Protein AF-A0A7S2EIT2-F1 (afdb_monomer)

Solvent-accessible surface area (backbone atoms only — not comparable to full-atom values): 7688 Å² total; per-residue (Å²): 123,64,87,53,58,64,58,62,50,56,55,52,55,69,74,56,55,94,89,67,88,69,92,77,83,88,85,81,85,67,54,60,23,37,50,48,40,51,42,51,52,49,34,53,51,51,58,66,41,60,79,75,52,91,74,73,74,75,82,72,70,75,51,77,68,53,56,54,56,44,77,46,76,42,89,92,50,79,39,56,65,55,63,73,67,62,60,86,89,59,77,89,70,84,73,53,58,69,67,53,48,61,73,74,45,58,72,78,59,58,56,55,59,67,64,76,80,113

Sequence (118 aa):
PDWNPAVDKQAAARCWRDGQKKRCFTYRFLATGTVEEKIFQRQLSKEGLQSVVDDKEQVNALSTKDLRNLFKLRAGTPSDTHDKLRCERCKTIADDAETEAIKVLPKKLSACGKLLER

Secondary structure (DSSP, 8-state):
--SSHHHHHHHHHHHS-TT--SPP-------TTSHHHHHHHHHHHHHHHHTT-S--SGGGPPPHHHHHHHT----S-S-HHHHHHT-SS-------HHHHHHHHS-HHHHHHHTTS--

Structure (mmCIF, N/CA/C/O backbone):
data_AF-A0A7S2EIT2-F1
#
_entry.id   AF-A0A7S2EIT2-F1
#
loop_
_atom_site.group_PDB
_atom_site.id
_atom_site.type_symbol
_atom_site.label_atom_id
_atom_site.label_alt_id
_atom_site.label_comp_id
_atom_site.label_asym_id
_atom_site.label_entity_id
_atom_site.label_seq_id
_atom_site.pdbx_PDB_ins_code
_atom_site.Cartn_x
_atom_site.Cartn_y
_atom_site.Cartn_z
_atom_site.occupancy
_atom_site.B_iso_or_equiv
_atom_site.auth_seq_id
_atom_site.auth_comp_id
_atom_site.auth_asym_id
_atom_site.auth_atom_id
_atom_site.pdbx_PDB_model_num
ATOM 1 N N . PRO A 1 1 ? 5.306 -5.124 2.402 1.00 76.25 1 PRO A N 1
ATOM 2 C CA . PRO A 1 1 ? 5.629 -3.727 2.004 1.00 76.25 1 PRO A CA 1
ATOM 3 C C . PRO A 1 1 ? 6.653 -3.144 2.982 1.00 76.25 1 PRO A C 1
ATOM 5 O O . PRO A 1 1 ? 6.518 -3.391 4.178 1.00 76.25 1 PRO A O 1
ATOM 8 N N . ASP A 1 2 ? 7.671 -2.432 2.495 1.00 83.81 2 ASP A N 1
ATOM 9 C CA . ASP A 1 2 ? 8.701 -1.843 3.365 1.00 83.81 2 ASP A CA 1
ATOM 10 C C . ASP A 1 2 ? 8.234 -0.508 3.981 1.00 83.81 2 ASP A C 1
ATOM 12 O O . ASP A 1 2 ? 7.357 0.169 3.449 1.00 83.81 2 ASP A O 1
ATOM 16 N N . TRP A 1 3 ? 8.806 -0.082 5.104 1.00 78.12 3 TRP A N 1
ATOM 17 C CA . TRP A 1 3 ? 8.510 1.237 5.679 1.00 78.12 3 TRP A CA 1
ATOM 18 C C . TRP A 1 3 ? 9.105 2.391 4.861 1.00 78.12 3 TRP A C 1
ATOM 20 O O . TRP A 1 3 ? 8.612 3.523 4.929 1.00 78.12 3 TRP A O 1
ATOM 30 N N . ASN A 1 4 ? 10.157 2.111 4.091 1.00 81.25 4 ASN A N 1
ATOM 31 C CA . ASN A 1 4 ? 10.798 3.037 3.179 1.00 81.25 4 ASN A CA 1
ATOM 32 C C . ASN A 1 4 ? 10.321 2.793 1.730 1.00 81.25 4 ASN A C 1
ATOM 34 O O . ASN A 1 4 ? 10.714 1.799 1.114 1.00 81.25 4 ASN A O 1
ATOM 38 N N . PRO A 1 5 ? 9.552 3.721 1.128 1.00 82.44 5 PRO A N 1
ATOM 39 C CA . PRO A 1 5 ? 9.051 3.558 -0.240 1.00 82.44 5 PRO A CA 1
ATOM 40 C C . PRO A 1 5 ? 10.159 3.434 -1.301 1.00 82.44 5 PRO A C 1
ATOM 42 O O . PRO A 1 5 ? 9.928 2.880 -2.378 1.00 82.44 5 PRO A O 1
ATOM 45 N N . ALA A 1 6 ? 11.373 3.922 -1.020 1.00 83.44 6 ALA A N 1
ATOM 46 C CA . ALA A 1 6 ? 12.491 3.857 -1.960 1.00 83.44 6 ALA A CA 1
ATOM 47 C C . ALA A 1 6 ? 12.943 2.417 -2.257 1.00 83.44 6 ALA A C 1
ATOM 49 O O . ALA A 1 6 ? 13.408 2.142 -3.364 1.00 8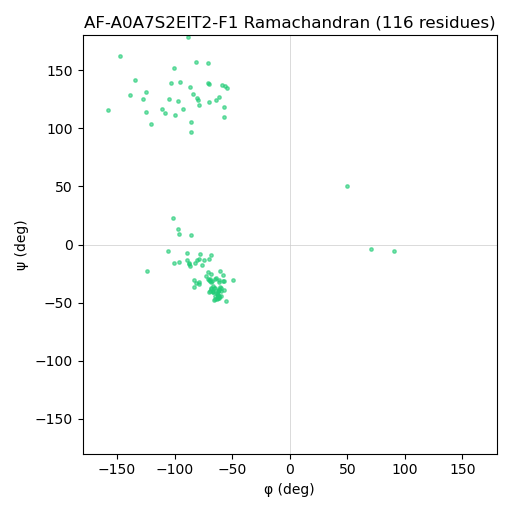3.44 6 ALA A O 1
ATOM 50 N N . VAL A 1 7 ? 12.772 1.495 -1.303 1.00 85.50 7 VAL A N 1
ATOM 51 C CA . VAL A 1 7 ? 13.174 0.087 -1.453 1.00 85.50 7 VAL A CA 1
ATOM 52 C C . VAL A 1 7 ? 12.346 -0.590 -2.547 1.00 85.50 7 VAL A C 1
ATOM 54 O O . VAL A 1 7 ? 12.900 -1.198 -3.465 1.00 85.50 7 VAL A O 1
ATOM 57 N N . ASP A 1 8 ? 11.024 -0.402 -2.520 1.00 85.31 8 ASP A N 1
ATOM 58 C CA . ASP A 1 8 ? 10.123 -0.974 -3.524 1.00 85.31 8 ASP A CA 1
ATOM 59 C C . ASP A 1 8 ? 10.387 -0.391 -4.926 1.00 85.31 8 ASP A C 1
ATOM 61 O O . ASP A 1 8 ? 10.353 -1.111 -5.928 1.00 85.31 8 ASP A O 1
ATOM 65 N N . LYS A 1 9 ? 10.704 0.910 -5.010 1.00 85.62 9 LYS A N 1
ATOM 66 C CA . LYS A 1 9 ? 11.078 1.570 -6.275 1.00 85.62 9 LYS A CA 1
ATOM 67 C C . LYS A 1 9 ? 12.377 1.013 -6.843 1.00 85.62 9 LYS A C 1
ATOM 69 O O . LYS A 1 9 ? 12.455 0.732 -8.039 1.00 85.62 9 LYS A O 1
ATOM 74 N N . GLN A 1 10 ? 13.384 0.823 -5.994 1.00 88.88 10 GLN A N 1
ATOM 75 C CA . GLN A 1 10 ? 14.660 0.248 -6.405 1.00 88.88 10 GLN A CA 1
ATOM 76 C C . GLN A 1 10 ? 14.479 -1.181 -6.932 1.00 88.88 10 GLN A C 1
ATOM 78 O O . GLN A 1 10 ? 15.091 -1.544 -7.938 1.00 88.88 10 GLN A O 1
ATOM 83 N N . ALA A 1 11 ? 13.615 -1.975 -6.293 1.00 87.19 11 ALA A N 1
ATOM 84 C CA . ALA A 1 11 ? 13.276 -3.314 -6.761 1.00 87.19 11 ALA A CA 1
ATOM 85 C C . ALA A 1 11 ? 12.591 -3.279 -8.140 1.00 87.19 11 ALA A C 1
ATOM 87 O O . ALA A 1 11 ? 13.026 -3.984 -9.051 1.00 87.19 11 ALA A O 1
ATOM 88 N N . ALA A 1 12 ? 11.597 -2.407 -8.3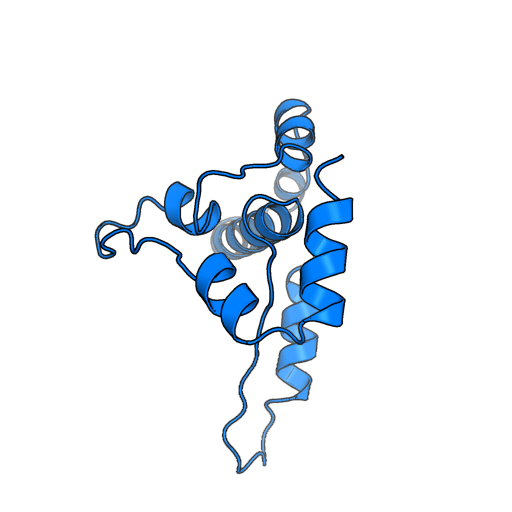45 1.00 86.94 12 ALA A N 1
ATOM 89 C CA . ALA A 1 12 ? 10.923 -2.259 -9.640 1.00 86.94 12 ALA A CA 1
ATOM 90 C C . ALA A 1 12 ? 11.883 -1.815 -10.767 1.00 86.94 12 ALA A C 1
ATOM 92 O O . ALA A 1 12 ? 11.827 -2.343 -11.881 1.00 86.94 12 ALA A O 1
ATOM 93 N N . ALA A 1 13 ? 12.829 -0.919 -10.464 1.00 88.06 13 ALA A N 1
ATOM 94 C CA . ALA A 1 13 ? 13.859 -0.448 -11.397 1.00 88.06 13 ALA A CA 1
ATOM 95 C C . ALA A 1 13 ? 14.907 -1.519 -11.777 1.00 88.06 13 ALA A C 1
ATOM 97 O O . ALA A 1 13 ? 15.744 -1.309 -12.660 1.00 88.06 13 ALA A O 1
ATOM 98 N N . ARG A 1 14 ? 14.908 -2.688 -11.120 1.00 87.81 14 ARG A N 1
ATOM 99 C CA . ARG A 1 14 ? 15.686 -3.849 -11.586 1.00 87.81 14 ARG A CA 1
ATOM 100 C C . ARG A 1 14 ? 14.993 -4.580 -12.731 1.00 87.81 14 ARG A C 1
ATOM 102 O O . ARG A 1 14 ? 15.681 -5.113 -13.595 1.00 87.81 14 ARG A O 1
ATOM 109 N N . CYS A 1 15 ? 13.663 -4.598 -12.748 1.00 86.69 15 CYS A N 1
ATOM 110 C CA . CYS A 1 15 ? 12.878 -5.316 -13.751 1.00 86.69 15 CYS A CA 1
ATOM 111 C C . CYS A 1 15 ? 12.690 -4.511 -15.044 1.00 86.69 15 CYS A C 1
ATOM 113 O O . CYS A 1 15 ? 12.687 -5.086 -16.135 1.00 86.69 15 CYS A O 1
ATOM 115 N N . TRP A 1 16 ? 12.521 -3.191 -14.932 1.00 89.81 16 TRP A N 1
ATOM 116 C CA . TRP A 1 16 ? 12.359 -2.294 -16.075 1.00 89.81 16 TRP A CA 1
ATOM 117 C C . TRP A 1 16 ? 13.611 -1.432 -16.263 1.00 89.81 16 TRP A C 1
ATOM 119 O O . TRP A 1 16 ? 13.945 -0.625 -15.397 1.00 89.81 16 TRP A O 1
ATOM 129 N N . ARG A 1 17 ? 14.323 -1.653 -17.375 1.00 90.44 17 ARG A N 1
ATOM 130 C CA . ARG A 1 17 ? 15.578 -0.983 -17.751 1.00 90.44 17 ARG A CA 1
ATOM 131 C C . ARG A 1 17 ? 15.683 -0.834 -19.265 1.00 90.44 17 ARG A C 1
ATOM 133 O O . ARG A 1 17 ? 15.026 -1.572 -20.005 1.00 90.44 17 ARG A O 1
ATOM 140 N N . ASP A 1 18 ? 16.566 0.057 -19.701 1.00 90.56 18 ASP A N 1
ATOM 141 C CA . ASP A 1 18 ? 16.902 0.220 -21.113 1.00 90.56 18 ASP A CA 1
ATOM 142 C C . ASP A 1 18 ? 17.342 -1.110 -21.738 1.00 90.56 18 ASP A C 1
ATOM 144 O O . ASP A 1 18 ? 18.104 -1.885 -21.156 1.00 90.56 18 ASP A O 1
ATOM 148 N N . GLY A 1 19 ? 16.811 -1.392 -22.928 1.00 91.31 19 GLY A N 1
ATOM 149 C CA . GLY A 1 19 ? 17.025 -2.653 -23.643 1.00 91.31 19 GLY A CA 1
ATOM 150 C C . GLY A 1 19 ? 15.993 -3.748 -23.348 1.00 91.31 19 GLY A C 1
ATOM 151 O O . GLY A 1 19 ? 15.998 -4.779 -24.025 1.00 91.31 19 GLY A O 1
ATOM 152 N N . GLN A 1 20 ? 15.068 -3.539 -22.406 1.00 88.88 20 GLN A N 1
ATOM 153 C CA . GLN A 1 20 ? 13.965 -4.470 -22.176 1.00 88.88 20 GLN A CA 1
ATOM 154 C C . GLN A 1 20 ? 12.954 -4.432 -23.336 1.00 88.88 20 GLN A C 1
ATOM 156 O O . GLN A 1 20 ? 12.383 -3.392 -23.649 1.00 88.88 20 GLN A O 1
ATOM 161 N N . LYS A 1 21 ? 12.703 -5.587 -23.967 1.00 92.31 21 LYS A N 1
ATOM 162 C CA . LYS A 1 21 ? 11.799 -5.709 -25.133 1.00 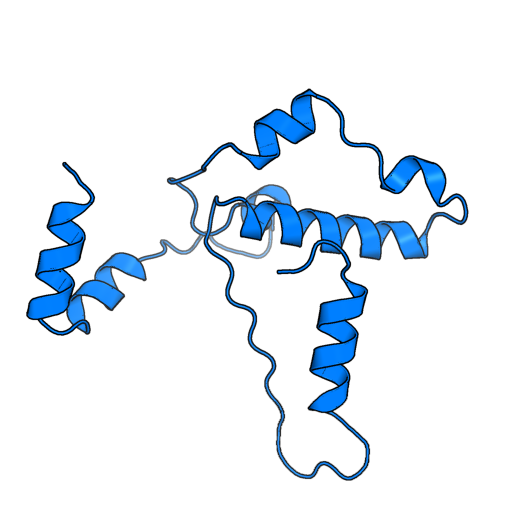92.31 21 LYS A CA 1
ATOM 163 C C . LYS A 1 21 ? 10.408 -6.235 -24.779 1.00 92.31 21 LYS A C 1
ATOM 165 O O . LYS A 1 21 ? 9.491 -6.165 -25.593 1.00 92.31 21 LYS A O 1
ATOM 170 N N . LYS A 1 22 ? 10.256 -6.821 -23.591 1.00 92.06 22 LYS A N 1
ATOM 171 C CA . LYS A 1 22 ? 9.004 -7.432 -23.131 1.00 92.06 22 LYS A CA 1
ATOM 172 C C . LYS A 1 22 ? 8.266 -6.492 -22.183 1.00 92.06 22 LYS A C 1
ATOM 174 O O . LYS A 1 22 ? 8.884 -5.702 -21.477 1.00 92.06 22 LYS A O 1
ATOM 179 N N . ARG A 1 23 ? 6.937 -6.614 -22.140 1.00 90.62 23 ARG A N 1
ATOM 180 C CA . ARG A 1 23 ? 6.118 -5.906 -21.148 1.00 90.62 23 ARG A CA 1
ATOM 181 C C . ARG A 1 23 ? 6.468 -6.406 -19.747 1.00 90.62 23 ARG A C 1
ATOM 183 O O . ARG A 1 23 ? 6.383 -7.606 -19.491 1.00 90.62 23 ARG A O 1
ATOM 190 N N . CYS A 1 24 ? 6.844 -5.485 -18.866 1.00 89.50 24 CYS A N 1
ATOM 191 C CA . CYS A 1 24 ? 7.090 -5.763 -17.456 1.00 89.50 24 CYS A CA 1
ATOM 192 C C . CYS A 1 24 ? 5.839 -5.445 -16.637 1.00 89.50 24 CYS A C 1
ATOM 194 O O . CYS A 1 24 ? 5.185 -4.432 -16.874 1.00 89.50 24 CYS A O 1
ATOM 196 N N . PHE A 1 25 ? 5.543 -6.294 -15.657 1.00 89.81 25 PHE A N 1
ATOM 197 C CA . PHE A 1 25 ? 4.449 -6.103 -14.712 1.00 89.81 25 PHE A CA 1
ATOM 198 C C . PHE A 1 25 ? 5.017 -6.155 -13.298 1.00 89.81 25 PHE A C 1
ATOM 200 O O . PHE A 1 25 ? 5.755 -7.083 -12.966 1.00 89.81 25 PHE A O 1
ATOM 207 N N . THR A 1 26 ? 4.662 -5.175 -12.476 1.00 87.69 26 THR A N 1
ATOM 208 C CA . THR A 1 26 ? 5.021 -5.146 -11.057 1.00 87.69 26 THR A CA 1
ATOM 209 C C . THR A 1 26 ? 3.750 -5.350 -10.257 1.00 87.69 26 THR A C 1
ATOM 211 O O . THR A 1 26 ? 2.841 -4.526 -10.320 1.00 87.69 26 THR A O 1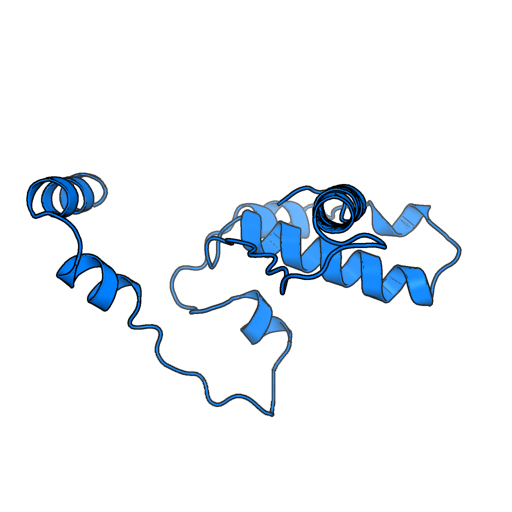
ATOM 214 N N . TYR A 1 27 ? 3.693 -6.445 -9.507 1.00 89.19 27 TYR A N 1
ATOM 215 C CA . TYR A 1 27 ? 2.571 -6.748 -8.628 1.00 89.19 27 TYR A CA 1
ATOM 216 C C . TYR A 1 27 ? 2.956 -6.445 -7.188 1.00 89.19 27 TYR A C 1
ATOM 218 O O . TYR A 1 27 ? 4.065 -6.751 -6.750 1.00 89.19 27 TYR A O 1
ATOM 226 N N . ARG A 1 28 ? 2.022 -5.854 -6.450 1.00 88.19 28 ARG A N 1
ATOM 227 C CA . ARG A 1 28 ? 2.154 -5.613 -5.020 1.00 88.19 28 ARG A CA 1
ATOM 228 C C . ARG A 1 28 ? 0.962 -6.248 -4.329 1.00 88.19 28 ARG A C 1
ATOM 230 O O . ARG A 1 28 ? -0.163 -5.807 -4.529 1.00 88.19 28 ARG A O 1
ATOM 237 N N . PHE A 1 29 ? 1.228 -7.273 -3.532 1.00 90.12 29 PHE A N 1
ATOM 238 C CA . PHE A 1 29 ? 0.219 -7.886 -2.680 1.00 90.12 29 PHE A CA 1
ATOM 239 C C . PHE A 1 29 ? 0.154 -7.133 -1.355 1.00 90.12 29 PHE A C 1
ATOM 241 O O . PHE A 1 29 ? 1.188 -6.766 -0.793 1.00 90.12 29 PHE A O 1
ATOM 248 N N . LEU A 1 30 ? -1.066 -6.871 -0.900 1.00 90.19 30 LEU A N 1
ATOM 249 C CA . LEU A 1 30 ? -1.361 -6.206 0.360 1.00 90.19 30 LEU A CA 1
ATOM 250 C C . LEU A 1 30 ? -2.546 -6.930 0.988 1.00 90.19 30 LEU A C 1
ATOM 252 O O . LEU A 1 30 ? -3.567 -7.100 0.325 1.00 90.19 30 LEU A O 1
ATOM 256 N N . ALA A 1 31 ? -2.423 -7.330 2.250 1.00 90.25 31 ALA A N 1
ATOM 257 C CA . ALA A 1 31 ? -3.559 -7.851 2.993 1.00 90.25 31 ALA A CA 1
ATOM 258 C C . ALA A 1 31 ? -4.453 -6.705 3.493 1.00 90.25 31 ALA A C 1
ATOM 260 O O . ALA A 1 31 ? -4.013 -5.841 4.267 1.00 90.25 31 ALA A O 1
ATOM 261 N N . THR A 1 32 ? -5.715 -6.714 3.069 1.00 90.06 32 THR A N 1
ATOM 262 C CA . THR A 1 32 ? -6.707 -5.691 3.408 1.00 90.06 32 THR A CA 1
ATOM 263 C C . THR A 1 32 ? -6.925 -5.567 4.912 1.00 90.06 32 THR A C 1
ATOM 265 O O . THR A 1 32 ? -6.987 -6.551 5.646 1.00 90.06 32 THR A O 1
ATOM 268 N N . GLY A 1 33 ? -7.011 -4.328 5.397 1.00 88.44 33 GLY A N 1
ATOM 269 C CA . GLY A 1 33 ? -7.301 -4.017 6.792 1.00 88.44 33 GLY A CA 1
ATOM 270 C C . GLY A 1 33 ? -6.178 -4.340 7.776 1.00 88.44 33 GLY A C 1
ATOM 271 O O . GLY A 1 33 ? -6.318 -4.023 8.960 1.00 88.44 33 GLY A O 1
ATOM 272 N N . THR A 1 34 ? -5.078 -4.940 7.316 1.00 91.94 34 THR A N 1
ATOM 273 C CA . THR A 1 34 ? -3.923 -5.309 8.139 1.00 91.94 34 THR A CA 1
ATOM 274 C C . THR A 1 34 ? -2.904 -4.172 8.244 1.00 91.94 34 THR A C 1
ATOM 276 O O . THR A 1 34 ? -3.037 -3.107 7.632 1.00 91.94 34 THR A O 1
ATOM 279 N N . VAL A 1 35 ? -1.834 -4.417 9.005 1.00 91.88 35 VAL A N 1
ATOM 280 C CA . VAL A 1 35 ? -0.685 -3.510 9.111 1.00 91.88 35 VAL A CA 1
ATOM 281 C C . VAL A 1 35 ? -0.036 -3.219 7.752 1.00 91.88 35 VAL A C 1
ATOM 283 O O . VAL A 1 35 ? 0.450 -2.109 7.540 1.00 91.88 35 VAL A O 1
ATOM 286 N N . GLU A 1 36 ? -0.070 -4.163 6.807 1.00 91.19 36 GLU A N 1
ATOM 287 C CA . GLU A 1 36 ? 0.536 -3.993 5.483 1.00 91.19 36 GLU A CA 1
ATOM 288 C C . GLU A 1 36 ? -0.110 -2.849 4.703 1.00 91.19 36 GLU A C 1
ATOM 290 O O . GLU A 1 36 ? 0.586 -2.003 4.135 1.00 91.19 36 GLU A O 1
ATOM 295 N N . GLU A 1 37 ? -1.441 -2.780 4.731 1.00 91.44 37 GLU A N 1
ATOM 296 C CA . GLU A 1 37 ? -2.195 -1.723 4.069 1.00 91.44 37 GLU A CA 1
ATOM 297 C C . GLU A 1 37 ? -1.942 -0.359 4.738 1.00 91.44 37 GLU A C 1
ATOM 299 O O . GLU A 1 37 ? -1.804 0.661 4.061 1.00 91.44 37 GLU A O 1
ATOM 304 N N . LYS A 1 38 ? -1.767 -0.325 6.068 1.00 90.69 38 LYS A N 1
ATOM 305 C CA . LYS A 1 38 ? -1.398 0.906 6.795 1.00 90.69 38 LYS A CA 1
ATOM 306 C C . LYS A 1 38 ? 0.010 1.393 6.449 1.00 90.69 38 LYS A C 1
ATOM 308 O O . LYS A 1 38 ? 0.218 2.601 6.330 1.00 90.69 38 LYS A O 1
ATOM 313 N N . ILE A 1 39 ? 0.975 0.482 6.300 1.00 90.06 39 ILE A N 1
ATOM 314 C CA . ILE A 1 39 ? 2.339 0.816 5.859 1.00 90.06 39 ILE A CA 1
ATOM 315 C C . ILE A 1 39 ? 2.284 1.414 4.452 1.00 90.06 39 ILE A C 1
ATOM 317 O O . ILE A 1 39 ? 2.865 2.473 4.215 1.00 90.06 39 ILE A O 1
ATOM 321 N N . PHE A 1 40 ? 1.521 0.799 3.546 1.00 90.44 40 PHE A N 1
ATOM 322 C CA . PHE A 1 40 ? 1.341 1.309 2.189 1.00 90.44 40 PHE A CA 1
ATOM 323 C C . PHE A 1 40 ? 0.722 2.715 2.160 1.00 90.44 40 PHE A C 1
ATOM 325 O O . PHE A 1 40 ? 1.238 3.603 1.486 1.00 90.44 40 PHE A O 1
ATOM 332 N N . GLN A 1 41 ? -0.315 2.973 2.957 1.00 89.31 41 GLN A N 1
ATOM 333 C CA . GLN A 1 41 ? -0.901 4.314 3.076 1.00 89.31 41 GLN A CA 1
ATOM 334 C C . GLN A 1 41 ? 0.129 5.364 3.515 1.00 89.31 41 GLN A C 1
ATOM 336 O O . GLN A 1 41 ? 0.140 6.479 2.997 1.00 89.31 41 GLN A O 1
ATOM 341 N N . ARG A 1 42 ? 1.030 5.011 4.440 1.00 86.44 42 ARG A N 1
ATOM 342 C CA . ARG A 1 42 ? 2.103 5.914 4.883 1.00 86.44 42 ARG A CA 1
ATOM 343 C C . ARG A 1 42 ? 3.136 6.166 3.801 1.00 86.44 42 ARG A C 1
ATOM 345 O O . ARG A 1 42 ? 3.601 7.297 3.699 1.00 86.44 42 ARG A O 1
ATOM 352 N N . GLN A 1 43 ? 3.489 5.152 3.013 1.00 86.88 43 GLN A N 1
ATOM 353 C CA . GLN A 1 43 ? 4.342 5.346 1.840 1.00 86.88 43 GLN A CA 1
ATOM 354 C C . GLN A 1 43 ? 3.730 6.406 0.911 1.00 86.88 43 GLN A C 1
ATOM 356 O O . GLN A 1 43 ? 4.410 7.370 0.577 1.00 86.88 43 GLN A O 1
ATOM 361 N N . LEU A 1 44 ? 2.435 6.290 0.589 1.00 85.38 44 LEU A N 1
ATOM 362 C CA . LEU A 1 44 ? 1.732 7.252 -0.270 1.00 85.38 44 LEU A CA 1
ATOM 363 C C . LEU A 1 44 ? 1.721 8.666 0.322 1.00 85.38 44 LEU A C 1
ATOM 365 O O . LEU A 1 44 ? 1.993 9.632 -0.386 1.00 85.38 44 LEU A O 1
ATOM 369 N N . SER A 1 45 ? 1.448 8.805 1.624 1.00 83.50 45 SER A N 1
ATOM 370 C CA . SER A 1 45 ? 1.499 10.114 2.290 1.00 83.50 45 SER A CA 1
ATOM 371 C C . SER A 1 45 ? 2.906 10.712 2.276 1.00 83.50 45 SER A C 1
ATOM 373 O O . SER A 1 45 ? 3.051 11.902 2.022 1.00 83.50 45 SER A O 1
ATOM 375 N N . LYS A 1 46 ? 3.948 9.901 2.514 1.00 80.38 46 LYS A N 1
ATOM 376 C CA . LYS A 1 46 ? 5.347 10.353 2.459 1.00 80.38 46 LYS A CA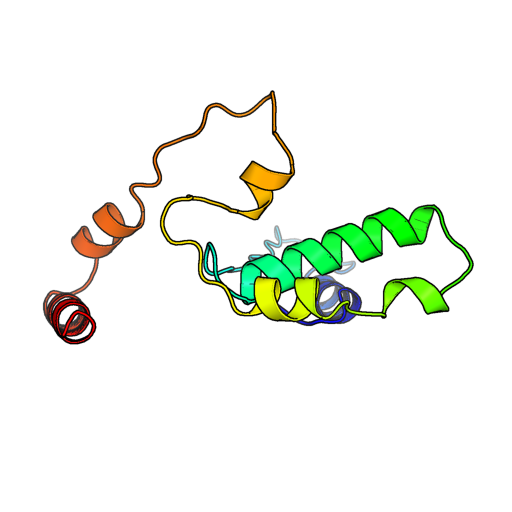 1
ATOM 377 C C . LYS A 1 46 ? 5.729 10.826 1.060 1.00 80.38 46 LYS A C 1
ATOM 379 O O . LYS A 1 46 ? 6.360 11.866 0.935 1.00 80.38 46 LYS A O 1
ATOM 384 N N . GLU A 1 47 ? 5.323 10.102 0.022 1.00 80.38 47 GLU A N 1
ATOM 385 C CA . GLU A 1 47 ? 5.580 10.490 -1.368 1.00 80.38 47 GLU A CA 1
ATOM 386 C C . GLU A 1 47 ? 4.824 11.761 -1.771 1.00 80.38 47 GLU A C 1
ATOM 388 O O . GLU A 1 47 ? 5.404 12.631 -2.414 1.00 80.38 47 GLU A O 1
ATOM 393 N N . GLY A 1 48 ? 3.562 11.903 -1.354 1.00 76.50 48 GLY A N 1
ATOM 394 C CA . GLY A 1 48 ? 2.767 13.104 -1.626 1.00 76.50 48 GLY A CA 1
ATOM 395 C C . GLY A 1 48 ? 3.241 14.348 -0.866 1.00 76.50 4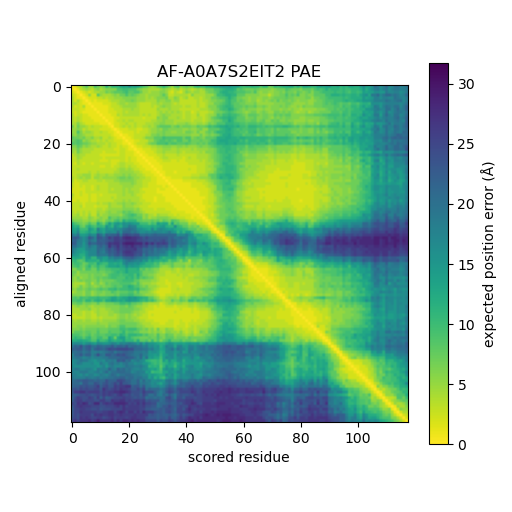8 GLY A C 1
ATOM 396 O O . GLY A 1 48 ? 3.090 15.461 -1.356 1.00 76.50 48 GLY A O 1
ATOM 397 N N . LEU A 1 49 ? 3.836 14.179 0.320 1.00 68.50 49 LEU A N 1
ATOM 398 C CA . LEU A 1 49 ? 4.412 15.281 1.100 1.00 68.50 49 LEU A CA 1
ATOM 399 C C . LEU A 1 49 ? 5.829 15.652 0.642 1.00 68.50 49 LEU A C 1
ATOM 401 O O . LEU A 1 49 ? 6.197 16.821 0.723 1.00 68.50 49 LEU A O 1
ATOM 405 N N . GLN A 1 50 ? 6.610 14.697 0.121 1.00 61.72 50 GLN A N 1
ATOM 406 C CA . GLN A 1 50 ? 7.950 14.956 -0.427 1.00 61.72 50 GLN A CA 1
ATOM 407 C C . GLN A 1 50 ? 7.951 15.977 -1.571 1.00 61.72 50 GLN A C 1
ATOM 409 O O . GLN A 1 50 ? 8.960 16.641 -1.775 1.00 61.72 50 GLN A O 1
ATOM 414 N N . SER A 1 51 ? 6.847 16.131 -2.308 1.00 60.25 51 SER A N 1
ATOM 415 C CA . SER A 1 51 ? 6.738 17.170 -3.339 1.00 60.25 51 SER A CA 1
ATOM 416 C C . SER A 1 51 ? 6.464 18.574 -2.786 1.00 60.25 51 SER A C 1
ATOM 418 O O . SER A 1 51 ? 6.470 19.522 -3.564 1.00 60.25 51 SER A O 1
ATOM 420 N N . VAL A 1 52 ? 6.180 18.720 -1.484 1.00 59.09 52 VAL A N 1
ATOM 421 C CA . VAL A 1 52 ? 5.680 19.971 -0.878 1.00 59.09 52 VAL A CA 1
ATOM 422 C C . VAL A 1 52 ? 6.557 20.485 0.276 1.00 59.09 52 VAL A C 1
ATOM 424 O O . VAL A 1 52 ? 6.512 21.676 0.568 1.00 59.09 52 VAL A O 1
ATOM 427 N N . VAL A 1 53 ? 7.360 19.639 0.934 1.00 56.56 53 VAL A N 1
ATOM 428 C CA . VAL A 1 53 ? 8.051 19.988 2.193 1.00 56.56 53 VAL A CA 1
ATOM 429 C C . VAL A 1 53 ? 9.561 19.715 2.116 1.00 56.56 53 VAL A C 1
ATOM 431 O O . VAL A 1 53 ? 9.964 18.583 1.851 1.00 56.56 53 VAL A O 1
ATOM 434 N N . ASP A 1 54 ? 10.387 20.733 2.395 1.00 55.28 54 ASP A N 1
ATOM 435 C CA . ASP A 1 54 ? 11.863 20.635 2.493 1.00 55.28 54 ASP A CA 1
ATOM 436 C C . ASP A 1 54 ? 12.336 20.221 3.914 1.00 55.28 54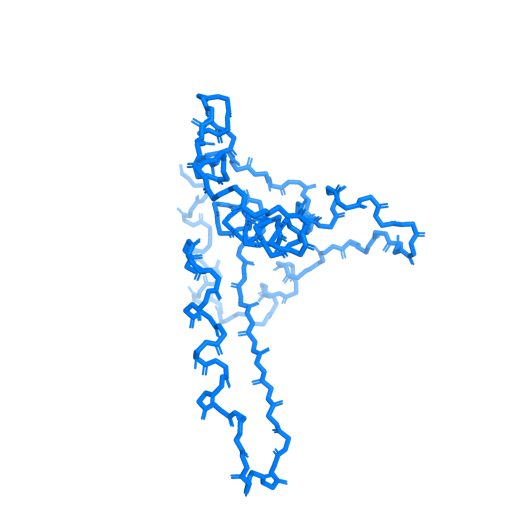 ASP A C 1
ATOM 438 O O . ASP A 1 54 ? 13.426 19.679 4.101 1.00 55.28 54 ASP A O 1
ATOM 442 N N . ASP A 1 55 ? 11.468 20.368 4.925 1.00 50.88 55 ASP A N 1
ATOM 443 C CA . ASP A 1 55 ? 11.718 19.966 6.316 1.00 50.88 55 ASP A CA 1
ATOM 444 C C . ASP A 1 55 ? 11.381 18.487 6.582 1.00 50.88 55 ASP A C 1
ATOM 446 O O . ASP A 1 55 ? 10.227 18.064 6.699 1.00 50.88 55 ASP A O 1
ATOM 450 N N . LYS A 1 56 ? 12.428 17.666 6.703 1.00 54.91 56 LYS A N 1
ATOM 451 C CA . LYS A 1 56 ? 12.348 16.195 6.792 1.00 54.91 56 LYS A CA 1
ATOM 452 C C . LYS A 1 56 ? 11.996 15.643 8.181 1.00 54.91 56 LYS A C 1
ATOM 454 O O . LYS A 1 56 ? 11.679 14.456 8.288 1.00 54.91 56 LYS A O 1
ATOM 459 N N . GLU A 1 57 ? 12.050 16.447 9.243 1.00 54.81 57 GLU A N 1
ATOM 460 C CA . GLU A 1 57 ? 11.980 15.930 10.622 1.00 54.81 57 GLU A CA 1
ATOM 461 C C . GLU A 1 57 ? 10.560 15.581 11.096 1.00 54.81 57 GLU A C 1
ATOM 463 O O . GLU A 1 57 ? 10.374 14.587 11.800 1.00 54.81 57 GLU A O 1
ATOM 468 N N . GLN A 1 58 ? 9.528 16.309 10.659 1.00 53.81 58 GLN A N 1
ATOM 469 C CA . GLN A 1 58 ? 8.153 16.076 11.132 1.00 53.81 58 GLN A CA 1
ATOM 470 C C . GLN A 1 58 ? 7.477 14.836 10.520 1.00 53.81 58 GLN A C 1
ATOM 472 O O . GLN A 1 58 ? 6.500 14.324 11.066 1.00 53.81 58 GLN A O 1
ATOM 477 N N . VAL A 1 59 ? 7.999 14.305 9.410 1.00 58.16 59 VAL A N 1
ATOM 478 C CA . VAL A 1 59 ? 7.336 13.253 8.613 1.00 58.16 59 VAL A CA 1
ATOM 479 C C . VAL A 1 59 ? 7.494 11.845 9.224 1.00 58.16 59 VAL A C 1
ATOM 481 O O . VAL A 1 59 ? 6.807 10.901 8.822 1.00 58.16 59 VAL A O 1
ATOM 484 N N . ASN A 1 60 ? 8.386 11.676 10.207 1.00 61.06 60 ASN A N 1
ATOM 485 C CA . ASN A 1 60 ? 8.698 10.372 10.808 1.00 61.06 60 ASN A CA 1
ATOM 486 C C . ASN A 1 60 ? 8.119 10.157 12.216 1.00 61.06 60 ASN A C 1
ATOM 488 O O . ASN A 1 60 ? 8.219 9.046 12.739 1.00 61.06 60 ASN A O 1
ATOM 492 N N . ALA A 1 61 ? 7.488 11.163 12.824 1.00 68.38 61 ALA A N 1
ATOM 493 C CA . ALA A 1 61 ? 6.924 11.028 14.162 1.00 68.38 61 ALA A CA 1
ATOM 494 C C . ALA A 1 61 ? 5.563 10.307 14.125 1.00 68.38 61 ALA A C 1
ATOM 496 O O . ALA A 1 61 ? 4.631 10.718 13.434 1.00 68.38 61 ALA A O 1
ATOM 497 N N . LEU A 1 62 ? 5.440 9.219 14.888 1.00 70.38 62 LEU A N 1
ATOM 498 C CA . LEU A 1 62 ? 4.177 8.514 15.107 1.00 70.38 62 LEU A CA 1
ATOM 499 C C . LEU A 1 62 ? 3.551 8.983 16.417 1.00 70.38 62 LEU A C 1
ATOM 501 O O . LEU A 1 62 ? 4.162 8.846 17.475 1.00 70.38 62 LEU A O 1
ATOM 505 N N . SER A 1 63 ? 2.311 9.474 16.370 1.00 81.94 63 SER A N 1
ATOM 506 C CA . SER A 1 63 ? 1.563 9.713 17.604 1.00 81.94 63 SER A CA 1
ATOM 507 C C . SER A 1 63 ? 1.147 8.386 18.253 1.00 81.94 63 SER A C 1
ATOM 509 O O . SER A 1 63 ? 0.957 7.365 17.585 1.00 81.94 63 SER A O 1
ATOM 511 N N . THR A 1 64 ? 0.909 8.389 19.565 1.00 84.56 64 THR A N 1
ATOM 512 C CA . THR A 1 64 ? 0.412 7.206 20.292 1.00 84.56 64 THR A CA 1
ATOM 513 C C . THR A 1 64 ? -0.919 6.693 19.725 1.00 84.56 64 THR A C 1
ATOM 515 O O . THR A 1 64 ? -1.193 5.492 19.736 1.00 84.56 64 THR A O 1
ATOM 518 N N . LYS A 1 65 ? -1.752 7.593 19.187 1.00 83.12 65 LYS A N 1
ATOM 519 C CA . LYS A 1 65 ? -3.014 7.250 18.514 1.00 83.12 65 LYS A CA 1
ATOM 520 C C . LYS A 1 65 ? -2.761 6.534 17.187 1.00 83.12 65 LYS A C 1
ATOM 522 O O . LYS A 1 65 ? -3.445 5.561 16.874 1.00 83.12 65 LYS A O 1
ATOM 527 N N . ASP A 1 66 ? -1.760 6.980 16.438 1.00 81.62 66 ASP A N 1
ATOM 528 C CA . ASP A 1 66 ? -1.363 6.366 15.175 1.00 81.62 66 ASP A CA 1
ATOM 529 C C . ASP A 1 66 ? -0.758 4.978 15.361 1.00 81.62 66 ASP A C 1
ATOM 531 O O . ASP A 1 66 ? -1.052 4.082 14.571 1.00 81.62 66 ASP A O 1
ATOM 535 N N . LEU A 1 67 ? 0.021 4.780 16.429 1.00 84.94 67 LEU A N 1
ATOM 536 C CA . LEU A 1 67 ? 0.544 3.467 16.810 1.00 84.94 67 LEU A CA 1
ATOM 537 C C . LEU A 1 67 ? -0.585 2.482 17.123 1.00 84.94 67 LEU A C 1
ATOM 539 O O . LEU A 1 67 ? -0.577 1.364 16.619 1.00 84.94 67 LEU A O 1
ATOM 543 N N . ARG A 1 68 ? -1.609 2.892 17.882 1.00 87.19 68 ARG A N 1
ATOM 544 C CA . ARG A 1 68 ? -2.775 2.020 18.130 1.00 87.19 68 ARG A CA 1
ATOM 545 C C . ARG A 1 68 ? -3.527 1.682 16.845 1.00 87.19 68 ARG A C 1
ATOM 547 O O . ARG A 1 68 ? -3.956 0.549 16.663 1.00 87.19 68 ARG A O 1
ATOM 554 N N . ASN A 1 69 ? -3.685 2.655 15.950 1.00 84.75 69 ASN A N 1
ATOM 555 C CA . ASN A 1 69 ? -4.367 2.445 14.673 1.00 84.75 69 ASN A CA 1
ATOM 556 C C . ASN A 1 69 ? -3.585 1.537 13.713 1.00 84.75 69 ASN 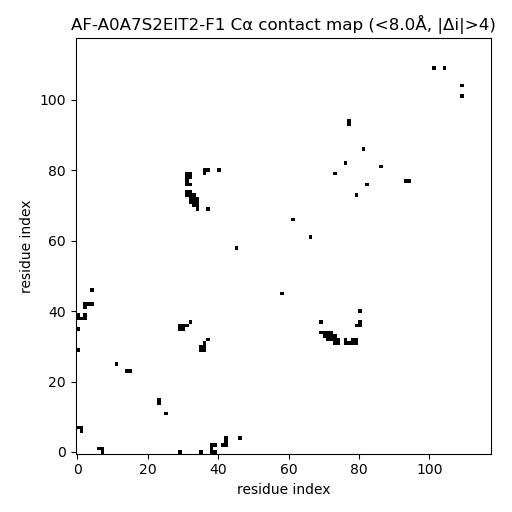A C 1
ATOM 558 O O . ASN A 1 69 ? -4.198 0.916 12.848 1.00 84.75 69 ASN A O 1
ATOM 562 N N . LEU A 1 70 ? -2.259 1.464 13.853 1.00 86.12 70 LEU A N 1
ATOM 563 C CA . LEU A 1 70 ? -1.394 0.610 13.043 1.00 86.12 70 LEU A CA 1
ATOM 564 C C . LEU A 1 70 ? -1.656 -0.881 13.292 1.00 86.12 70 LEU A C 1
ATOM 566 O O . LEU A 1 70 ? -1.656 -1.665 12.349 1.00 86.12 70 LEU A O 1
ATOM 570 N N . PHE A 1 71 ? -1.927 -1.251 14.546 1.00 87.88 71 PHE A N 1
ATOM 571 C CA . PHE A 1 71 ? -2.184 -2.634 14.961 1.00 87.88 71 PHE A CA 1
ATOM 572 C C . PHE A 1 71 ? -3.677 -2.988 15.028 1.00 87.88 71 PHE A C 1
ATOM 574 O O . PHE A 1 71 ? -4.044 -4.052 15.522 1.00 87.88 71 PHE A O 1
ATOM 581 N N . LYS A 1 72 ? -4.561 -2.112 14.535 1.00 89.06 72 LYS A N 1
ATOM 582 C CA . LYS A 1 72 ? -6.003 -2.368 14.496 1.00 89.06 72 LYS A CA 1
ATOM 583 C C . LYS A 1 72 ? -6.405 -2.988 13.158 1.00 89.06 72 LYS A C 1
ATOM 585 O O . LYS A 1 72 ? -6.342 -2.316 12.129 1.00 89.06 72 LYS A O 1
ATOM 590 N N . LEU A 1 73 ? -6.900 -4.224 13.207 1.00 90.38 73 LEU A N 1
ATOM 591 C CA . LEU A 1 73 ? -7.473 -4.921 12.055 1.00 90.38 73 LEU A CA 1
ATOM 592 C C . LEU A 1 73 ? -8.833 -4.320 11.655 1.00 90.38 73 LEU A C 1
ATOM 594 O O . LEU A 1 73 ? -9.663 -4.004 12.514 1.00 90.38 73 LEU A O 1
ATOM 598 N N . ARG A 1 74 ? -9.077 -4.182 10.348 1.00 87.00 74 ARG A N 1
ATOM 599 C CA . ARG A 1 74 ? -10.386 -3.826 9.771 1.00 87.00 74 ARG A CA 1
ATOM 600 C C . ARG A 1 74 ? -10.871 -4.918 8.816 1.00 87.00 74 ARG A C 1
ATOM 602 O O . ARG A 1 74 ? -10.402 -4.978 7.694 1.00 87.00 74 ARG A O 1
ATOM 609 N N . ALA A 1 75 ? -11.829 -5.734 9.253 1.00 84.38 75 ALA A N 1
ATOM 610 C CA . ALA A 1 75 ? -12.310 -6.891 8.487 1.00 84.38 75 ALA A CA 1
ATOM 611 C C . ALA A 1 75 ? -13.486 -6.601 7.527 1.00 84.38 75 ALA A C 1
ATOM 613 O O . ALA A 1 75 ? -13.806 -7.428 6.690 1.00 84.38 75 ALA A O 1
ATOM 614 N N . GLY A 1 76 ? -14.156 -5.449 7.649 1.00 84.00 76 GLY A N 1
ATOM 615 C CA . GLY A 1 76 ? -15.397 -5.150 6.913 1.00 84.00 76 GLY A CA 1
ATOM 616 C C . GLY A 1 76 ? -15.235 -4.235 5.698 1.00 84.00 76 GLY A C 1
ATOM 617 O O . GLY A 1 76 ? -16.177 -3.527 5.357 1.00 84.00 76 GLY A O 1
ATOM 618 N N . THR A 1 77 ? -14.041 -4.155 5.112 1.00 84.88 77 THR A N 1
ATOM 619 C CA . THR A 1 77 ? -13.766 -3.306 3.942 1.00 84.88 77 THR A CA 1
ATOM 620 C C . THR A 1 77 ? -12.971 -4.094 2.906 1.00 84.88 77 THR A C 1
ATOM 622 O O . THR A 1 77 ? -12.097 -4.853 3.316 1.00 84.88 77 THR A O 1
ATOM 625 N N . PRO A 1 78 ? -13.234 -3.917 1.597 1.00 84.88 78 PRO A N 1
ATOM 626 C CA . PRO A 1 78 ? -12.414 -4.496 0.533 1.00 84.88 78 PRO A CA 1
ATOM 627 C C . PRO A 1 78 ? -11.054 -3.791 0.377 1.00 84.88 78 PRO A C 1
ATOM 629 O O . PRO A 1 78 ? -10.071 -4.401 -0.036 1.00 84.88 78 PRO A O 1
ATOM 632 N N . SER A 1 79 ? -10.961 -2.507 0.741 1.00 88.25 79 SER A N 1
ATOM 633 C CA . SER A 1 79 ? -9.692 -1.780 0.843 1.00 88.25 79 SER A CA 1
ATOM 634 C C . SER A 1 79 ? -9.846 -0.570 1.759 1.00 88.25 79 SER A C 1
ATOM 636 O O . SER A 1 79 ? -10.511 0.413 1.425 1.00 88.25 79 SER A O 1
ATOM 638 N N . ASP A 1 80 ? -9.132 -0.585 2.886 1.00 89.56 80 ASP A N 1
ATOM 639 C CA . ASP A 1 80 ? -9.089 0.562 3.794 1.00 89.56 80 ASP A CA 1
ATOM 640 C C . ASP A 1 80 ? -8.434 1.788 3.135 1.00 89.56 80 ASP A C 1
ATOM 642 O O . ASP A 1 80 ? -8.754 2.928 3.470 1.00 89.56 80 ASP A O 1
ATOM 646 N N . THR A 1 81 ? -7.511 1.570 2.195 1.00 89.88 81 THR A N 1
ATOM 647 C CA . THR A 1 81 ? -6.846 2.637 1.433 1.00 89.88 81 THR A CA 1
ATOM 648 C C . THR A 1 81 ? -7.834 3.362 0.537 1.00 89.88 81 THR A C 1
ATOM 650 O O . THR A 1 81 ? -7.879 4.592 0.543 1.00 89.88 81 THR A O 1
ATOM 653 N N . HIS A 1 82 ? -8.648 2.609 -0.199 1.00 88.88 82 HIS A N 1
ATOM 654 C CA . HIS A 1 82 ? -9.677 3.170 -1.062 1.00 88.88 82 HIS A CA 1
ATOM 655 C C . HIS A 1 82 ? -10.707 3.982 -0.261 1.00 88.88 82 HIS A C 1
ATOM 657 O O . HIS A 1 82 ? -11.002 5.127 -0.612 1.00 88.88 82 HIS A O 1
ATOM 663 N N . ASP A 1 83 ? -11.185 3.438 0.861 1.00 87.75 83 ASP A N 1
ATOM 664 C CA . ASP A 1 83 ? -12.166 4.106 1.722 1.00 87.75 83 ASP A CA 1
ATOM 665 C C . ASP A 1 83 ? -11.651 5.444 2.265 1.00 87.75 83 ASP A C 1
ATOM 667 O O . ASP A 1 83 ? -12.380 6.438 2.322 1.00 87.75 83 ASP A O 1
ATOM 671 N N . LYS A 1 84 ? -10.367 5.501 2.640 1.00 86.12 84 LYS A N 1
ATOM 672 C CA . LYS A 1 84 ? -9.731 6.731 3.130 1.00 86.12 84 LYS A CA 1
ATOM 673 C C . LYS A 1 84 ? -9.584 7.803 2.057 1.00 86.12 84 LYS A C 1
ATOM 675 O O . LYS A 1 84 ? -9.645 8.983 2.393 1.00 86.12 84 LYS A O 1
ATOM 680 N N . LEU A 1 85 ? -9.399 7.404 0.800 1.00 85.50 85 LEU A N 1
ATOM 681 C CA . LEU A 1 85 ? -9.294 8.325 -0.332 1.00 85.50 85 LEU A CA 1
ATOM 682 C C . LEU A 1 85 ? -10.644 8.927 -0.737 1.00 85.50 85 LEU A C 1
ATOM 684 O O . LEU A 1 85 ? -10.650 9.902 -1.482 1.00 85.50 85 LEU A O 1
ATOM 688 N N . ARG A 1 86 ? -11.768 8.376 -0.247 1.00 84.88 86 ARG A N 1
ATOM 689 C CA . ARG A 1 86 ? -13.133 8.827 -0.575 1.00 84.88 86 ARG A CA 1
ATOM 690 C C . ARG A 1 86 ? -13.331 8.971 -2.092 1.00 84.88 86 ARG A C 1
ATOM 692 O O . ARG A 1 86 ? -13.762 10.015 -2.570 1.00 84.88 86 ARG A O 1
ATOM 699 N N . CYS A 1 87 ? -12.965 7.934 -2.854 1.00 82.81 87 CYS A N 1
ATOM 700 C CA . CYS A 1 87 ? -13.063 7.947 -4.317 1.00 82.81 87 CYS A CA 1
ATOM 701 C C . CYS A 1 87 ? -14.506 8.223 -4.775 1.00 82.81 87 CYS A C 1
ATOM 703 O O . CYS A 1 87 ? -15.393 7.409 -4.547 1.00 82.81 87 CYS A O 1
ATOM 705 N N . GLU A 1 88 ? -14.726 9.317 -5.503 1.00 85.75 88 GLU A N 1
ATOM 706 C CA . GLU A 1 88 ? -16.034 9.641 -6.105 1.00 85.75 88 GLU A CA 1
ATOM 707 C C . GLU A 1 88 ? -16.277 8.919 -7.442 1.00 85.75 88 GLU A C 1
ATOM 709 O O . GLU A 1 88 ? -17.398 8.854 -7.939 1.00 85.75 88 GLU A O 1
ATOM 714 N N . ARG A 1 89 ? -15.218 8.374 -8.053 1.00 86.62 89 ARG A N 1
ATOM 715 C CA . ARG A 1 89 ? -15.269 7.730 -9.381 1.00 86.62 89 ARG A CA 1
ATOM 716 C C . ARG A 1 89 ? -15.640 6.250 -9.314 1.00 86.62 89 ARG A C 1
ATOM 718 O O . ARG A 1 89 ? -15.964 5.646 -10.333 1.00 86.62 89 ARG A O 1
ATOM 725 N N . CYS A 1 90 ? -15.530 5.661 -8.132 1.00 81.94 90 CYS A N 1
ATOM 726 C CA . CYS A 1 90 ? -15.580 4.231 -7.915 1.00 81.94 90 CYS A CA 1
ATOM 727 C C . CYS A 1 90 ? -16.942 3.870 -7.308 1.00 81.94 90 CYS A C 1
ATOM 729 O O . CYS A 1 90 ? -17.312 4.405 -6.266 1.00 81.94 90 CYS A O 1
ATOM 731 N N . LYS A 1 91 ? -17.690 2.945 -7.921 1.00 73.56 91 LYS A N 1
ATOM 732 C CA . LYS A 1 91 ? -18.800 2.273 -7.227 1.00 73.56 91 LYS A CA 1
ATOM 733 C C . LYS A 1 91 ? -18.172 1.172 -6.379 1.00 73.56 91 LYS A C 1
ATOM 735 O O . LYS A 1 91 ? -17.394 0.396 -6.924 1.00 73.56 91 LYS A O 1
ATOM 740 N N . THR A 1 92 ? -18.446 1.121 -5.079 1.00 64.69 92 THR A N 1
ATOM 741 C CA . THR A 1 92 ? -17.926 0.069 -4.194 1.00 64.69 92 THR A CA 1
ATOM 742 C C . THR A 1 92 ? -18.365 -1.288 -4.739 1.00 64.69 92 THR A C 1
ATOM 744 O O . THR A 1 92 ? -19.554 -1.600 -4.758 1.00 64.69 92 THR A O 1
ATOM 747 N N . ILE A 1 93 ? -17.411 -2.059 -5.255 1.00 65.00 93 ILE A N 1
ATOM 748 C CA . ILE A 1 93 ? -17.644 -3.421 -5.732 1.00 65.00 93 ILE A CA 1
ATOM 749 C C . ILE A 1 93 ? -17.561 -4.316 -4.495 1.00 65.00 93 ILE A C 1
ATOM 751 O O . ILE A 1 93 ? -16.623 -4.175 -3.709 1.00 65.00 93 ILE A O 1
ATOM 755 N N . ALA A 1 94 ? -18.558 -5.177 -4.287 1.00 65.19 94 ALA A N 1
ATOM 756 C CA . ALA A 1 94 ? -18.470 -6.205 -3.257 1.00 65.19 94 ALA A CA 1
ATOM 757 C C . ALA A 1 94 ? -17.285 -7.120 -3.591 1.00 65.19 94 ALA A C 1
ATOM 759 O O . ALA A 1 94 ? -17.159 -7.581 -4.725 1.00 65.19 94 ALA A O 1
ATOM 760 N N . ASP A 1 95 ? -16.383 -7.314 -2.634 1.00 66.62 95 ASP A N 1
ATOM 761 C CA . ASP A 1 95 ? -15.234 -8.189 -2.822 1.00 66.62 95 ASP A CA 1
ATOM 762 C C . ASP A 1 95 ? -15.635 -9.628 -2.491 1.00 66.62 95 ASP A C 1
ATOM 764 O O . ASP A 1 95 ? -15.676 -10.030 -1.331 1.00 66.62 95 ASP A O 1
ATOM 768 N N . ASP A 1 96 ? -15.970 -10.390 -3.531 1.00 67.44 96 ASP A N 1
ATOM 769 C CA . ASP A 1 96 ? -16.265 -11.820 -3.429 1.00 67.44 96 ASP A CA 1
ATOM 770 C C . ASP A 1 96 ? -14.986 -12.682 -3.510 1.00 67.44 96 ASP A C 1
ATOM 772 O O . ASP A 1 96 ? -15.082 -13.906 -3.615 1.00 67.44 96 ASP A O 1
ATOM 776 N N . ALA A 1 97 ? -13.780 -12.090 -3.484 1.00 67.69 97 ALA A N 1
ATOM 777 C CA . ALA A 1 97 ? -12.534 -12.808 -3.757 1.00 67.69 97 ALA A CA 1
ATOM 778 C C . ALA A 1 97 ? -12.254 -13.953 -2.780 1.00 67.69 97 ALA A C 1
ATOM 780 O O . ALA A 1 97 ? -11.768 -14.993 -3.217 1.00 67.69 97 ALA A O 1
ATOM 781 N N . GLU A 1 98 ? -12.580 -13.819 -1.490 1.00 66.12 98 GLU A N 1
ATOM 782 C CA . GLU A 1 98 ? -12.480 -14.941 -0.541 1.00 66.12 98 GLU A CA 1
ATOM 783 C C . GLU A 1 98 ? -13.410 -16.091 -0.941 1.00 66.12 98 GLU A C 1
ATOM 785 O O . GLU A 1 98 ? -13.007 -17.258 -0.967 1.00 66.12 98 GLU A O 1
ATOM 790 N N . THR A 1 99 ? -14.641 -15.760 -1.328 1.00 70.38 99 THR A N 1
ATOM 791 C CA . THR A 1 99 ? -15.658 -16.734 -1.729 1.00 70.38 99 THR A CA 1
ATOM 792 C C . THR A 1 99 ? -15.263 -17.443 -3.023 1.00 70.38 99 THR A C 1
ATOM 794 O O . THR A 1 99 ? -15.418 -18.659 -3.139 1.00 70.38 99 THR A O 1
ATOM 797 N N . GLU A 1 100 ? -14.706 -16.710 -3.987 1.00 73.44 100 GLU A N 1
ATOM 798 C CA . GLU A 1 100 ? -14.172 -17.269 -5.228 1.00 73.44 100 GLU A CA 1
ATOM 799 C C . GLU A 1 100 ? -12.892 -18.083 -4.990 1.00 73.44 100 GLU A C 1
ATOM 801 O O . GLU A 1 100 ? -12.762 -19.185 -5.523 1.00 73.44 100 GLU A O 1
ATOM 806 N N . ALA A 1 101 ? -11.976 -17.624 -4.133 1.00 67.88 101 ALA A N 1
ATOM 807 C CA . ALA A 1 101 ? -10.741 -18.339 -3.811 1.00 67.88 101 ALA A CA 1
ATOM 808 C C . ALA A 1 101 ? -11.018 -19.705 -3.162 1.00 67.88 101 ALA A C 1
ATOM 810 O O . ALA A 1 101 ? -10.367 -20.699 -3.495 1.00 67.88 101 ALA A O 1
ATOM 811 N N . ILE A 1 102 ? -12.027 -19.796 -2.291 1.00 70.50 102 ILE A N 1
ATOM 812 C CA . ILE A 1 102 ? -12.449 -21.064 -1.679 1.00 70.50 102 ILE A CA 1
ATOM 813 C C . ILE A 1 102 ? -12.929 -22.075 -2.735 1.00 70.50 102 ILE A C 1
ATOM 815 O O . ILE A 1 102 ? -12.710 -23.276 -2.560 1.00 70.50 102 ILE A O 1
ATOM 819 N N . LYS A 1 103 ? -13.528 -21.628 -3.850 1.00 73.44 103 LYS A N 1
ATOM 820 C CA . LYS A 1 103 ? -13.995 -22.522 -4.929 1.00 73.44 103 LYS A CA 1
ATOM 821 C C . LYS A 1 103 ? -12.847 -23.173 -5.704 1.00 73.44 103 LYS A C 1
ATOM 823 O O . LYS A 1 103 ? -13.004 -24.297 -6.175 1.00 73.44 103 LYS A O 1
ATOM 828 N N . VAL A 1 104 ? -11.709 -22.487 -5.841 1.00 73.75 104 VAL A N 1
ATOM 829 C CA . VAL A 1 104 ? -10.533 -22.975 -6.591 1.00 73.75 104 VAL A CA 1
ATOM 830 C C . VAL A 1 104 ? -9.471 -23.650 -5.719 1.00 73.75 104 VAL A C 1
ATOM 832 O O . VAL A 1 104 ? -8.614 -24.361 -6.247 1.00 73.75 104 VAL A O 1
ATOM 835 N N . LEU A 1 105 ? -9.514 -23.480 -4.394 1.00 67.69 105 LEU A N 1
ATOM 836 C CA . LEU A 1 105 ? -8.547 -24.104 -3.492 1.00 67.69 105 LEU A CA 1
ATOM 837 C C . LEU A 1 105 ? -8.740 -25.634 -3.396 1.00 67.69 105 LEU A C 1
ATOM 839 O O . LEU A 1 105 ? -9.863 -26.124 -3.253 1.00 67.69 105 LEU A O 1
ATOM 843 N N . PRO A 1 106 ? -7.651 -26.431 -3.399 1.00 74.62 106 PRO A N 1
ATOM 844 C CA . PRO A 1 106 ? -7.732 -27.874 -3.185 1.00 74.62 106 PRO A CA 1
ATOM 845 C C . PRO A 1 106 ? -8.434 -28.206 -1.859 1.00 74.62 106 PRO A C 1
ATOM 847 O O . PRO A 1 106 ? -8.109 -27.628 -0.822 1.00 74.62 106 PRO A O 1
ATOM 850 N N . LYS A 1 107 ? -9.338 -29.198 -1.853 1.00 67.06 107 LYS A N 1
ATOM 851 C CA . LYS A 1 107 ? -10.169 -29.571 -0.680 1.00 67.06 107 LYS A CA 1
ATOM 852 C C . LYS A 1 107 ? -9.385 -29.757 0.633 1.00 67.06 107 LYS A C 1
ATOM 854 O O . LYS A 1 107 ? -9.914 -29.490 1.706 1.00 67.06 107 LYS A O 1
ATOM 859 N N . LYS A 1 108 ? -8.121 -30.197 0.560 1.00 60.91 108 LYS A N 1
ATOM 860 C CA . LYS A 1 108 ? -7.236 -30.360 1.730 1.00 60.91 108 LYS A CA 1
ATOM 861 C C . LYS A 1 108 ? -6.827 -29.025 2.377 1.00 60.91 108 LYS A C 1
ATOM 863 O O . LYS A 1 108 ? -6.676 -28.979 3.589 1.00 60.91 108 LYS A O 1
ATOM 868 N N . LEU A 1 109 ? -6.687 -27.952 1.594 1.00 58.44 109 LEU A N 1
ATOM 869 C CA . LEU A 1 109 ? -6.382 -26.597 2.075 1.00 58.44 109 LEU A CA 1
ATOM 870 C C . LEU A 1 109 ? -7.638 -25.873 2.582 1.00 58.44 109 LEU A C 1
ATOM 872 O O . LEU A 1 109 ? -7.566 -25.158 3.577 1.00 58.44 109 LEU A O 1
ATOM 876 N N . SER A 1 110 ? -8.805 -26.127 1.979 1.00 58.97 110 SER A N 1
ATOM 877 C CA . SER A 1 110 ? -10.089 -25.581 2.457 1.00 58.97 110 SER A CA 1
ATOM 878 C C . SER A 1 110 ? -10.439 -26.056 3.880 1.00 58.97 110 SER A C 1
ATOM 880 O O . SER A 1 110 ? -11.085 -25.335 4.638 1.00 58.97 110 SER A O 1
ATOM 882 N N . ALA A 1 111 ? -9.999 -27.260 4.263 1.00 60.78 111 ALA A N 1
ATOM 883 C CA . ALA A 1 111 ? -10.169 -27.789 5.615 1.00 60.78 111 ALA A CA 1
ATOM 884 C C . ALA A 1 111 ? -9.283 -27.075 6.655 1.00 60.78 111 ALA A C 1
ATOM 886 O O . ALA A 1 111 ? -9.693 -26.953 7.807 1.00 60.78 111 ALA A O 1
ATOM 887 N N . CYS A 1 112 ? -8.112 -26.562 6.256 1.00 56.00 112 CYS A N 1
ATOM 888 C CA . CYS A 1 112 ? -7.234 -25.783 7.135 1.00 56.00 112 CYS A CA 1
ATOM 889 C C . CYS A 1 112 ? -7.805 -24.399 7.474 1.0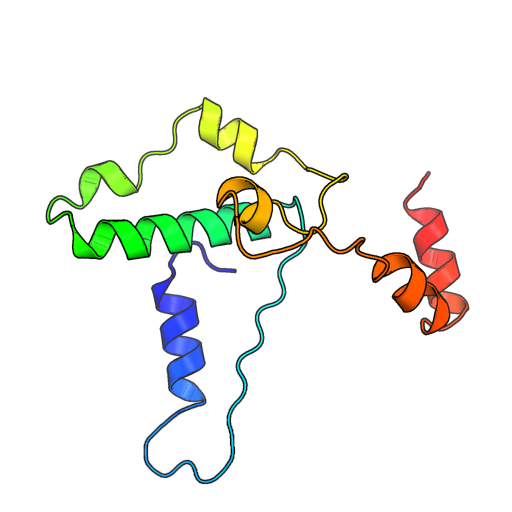0 56.00 112 CYS A C 1
ATOM 891 O O . CYS A 1 112 ? -7.576 -23.923 8.579 1.00 56.00 112 CYS A O 1
ATOM 893 N N . GLY A 1 113 ? -8.588 -23.778 6.583 1.00 56.28 113 GLY A N 1
ATOM 894 C CA . GLY A 1 113 ? -9.266 -22.508 6.886 1.00 56.28 113 GLY A CA 1
ATOM 895 C C . GLY A 1 113 ? -10.222 -22.617 8.081 1.00 56.28 113 GLY A C 1
ATOM 896 O O . GLY A 1 113 ? -10.237 -21.751 8.945 1.00 56.28 113 GLY A O 1
ATOM 897 N N . LYS A 1 114 ? -10.921 -23.754 8.213 1.00 58.38 114 LYS A N 1
ATOM 898 C CA . LYS A 1 114 ? -11.848 -24.032 9.329 1.00 58.38 114 LYS A CA 1
ATOM 899 C C . LYS A 1 114 ? -11.159 -24.248 10.683 1.00 58.38 114 LYS A C 1
ATOM 901 O O . LYS A 1 114 ? -11.833 -24.312 11.706 1.00 58.38 114 LYS A O 1
ATOM 906 N N . LEU A 1 115 ? -9.836 -24.420 10.698 1.00 53.12 115 LEU A N 1
ATOM 907 C CA . LEU A 1 115 ? -9.043 -24.586 11.921 1.00 53.12 115 LEU A CA 1
ATOM 908 C C . LEU A 1 115 ? -8.598 -23.248 12.529 1.00 53.12 115 LEU A C 1
ATOM 910 O O . LEU A 1 115 ? -8.218 -23.239 13.692 1.00 53.12 115 LEU A O 1
ATOM 914 N N . LEU A 1 116 ? -8.659 -22.146 11.773 1.00 50.72 116 LEU A N 1
ATOM 915 C CA . LEU A 1 116 ? -8.317 -20.795 12.242 1.00 50.72 116 LEU A CA 1
ATOM 916 C C . LEU A 1 116 ? -9.515 -20.037 12.848 1.00 50.72 116 LEU A C 1
ATOM 918 O O . LEU A 1 116 ? -9.327 -18.966 13.414 1.00 50.72 116 LEU A O 1
ATOM 922 N N . GLU A 1 117 ? -10.728 -20.593 12.752 1.00 48.47 117 GLU A N 1
ATOM 923 C CA . GLU A 1 117 ? -11.969 -20.040 13.328 1.00 48.47 117 GLU A CA 1
ATOM 924 C C . GLU A 1 117 ? -12.347 -20.665 14.693 1.00 48.47 117 GLU A C 1
ATOM 926 O O . GLU A 1 117 ? -13.472 -20.495 15.166 1.00 48.47 117 GLU A O 1
ATOM 931 N N . ARG A 1 118 ? -11.429 -21.405 15.331 1.00 39.12 118 ARG A N 1
ATOM 932 C CA . ARG A 1 118 ? -11.552 -21.901 16.715 1.00 39.12 118 ARG A CA 1
ATOM 933 C C . ARG A 1 118 ? -10.545 -21.210 17.618 1.00 39.12 118 ARG A C 1
ATOM 935 O O . ARG A 1 118 ? -10.924 -20.943 18.778 1.00 39.12 118 ARG A O 1
#

Organism: NCBI:txid49249

pLDDT: mean 78.03, std 13.05, range [39.12, 92.31]

Nearest PDB structures (foldseek):
  6emr-assembly1_A  TM=1.854E-01  e=8.262E+00  Homo sapiens

Foldseek 3Di:
DDLALVVLVVVVDVQDDPPDPDDDDDDDDADAQALRLVSVLLNVVVVVCVVPDPDPPPSPDADPVNVVSSHGGDDPAPHPSCVVVVDPPDDRDPPCPVVVVLVPDDPVVNVVVVVVVD

Mean predicted aligned error: 10.95 Å

InterPro domains:
  IPR027417 P-loop containing nucleoside triphosphate hydrolase [G3DSA:3.40.50.300] (1-94)
  IPR027417 P-loop containing nucleoside triphosphate hydrolase [SSF52540] (1-93)
  IPR050496 SNF2/RAD54 Helicase and DNA Repair [PTHR45629] (1-83)

Radius of gyration: 18.43 Å; Cα contacts (8 Å, |Δi|>4): 59; chains: 1; bounding box: 36×51×45 Å